Protein AF-A0A946EB44-F1 (afdb_monomer)

Foldseek 3Di:
DQDPAAQEEEEAAQVCVVLVVVCVVCVVPSSHDGYYDNDPVRCVVPCPDDHPYYHYDPPGD

Sequence (61 aa):
MAIKDKFKVVFLDEDGFYGSIFKERLDSDLAIDVVNYHSGLALIEKLHEVPDVLVVNQSIP

Secondary structure (DSSP, 8-state):
---SS-EEEEEE-TTSHHHHHHHHHHTT-TTEEEEEESSHHHHHHH--S--SEEEE-TT--

Solvent-accessible surface area (backbone atoms only — not comparable to full-atom values): 3744 Å² total; per-residue (Å²): 134,84,76,87,78,50,55,33,35,36,29,39,32,66,84,37,59,68,43,48,56,51,36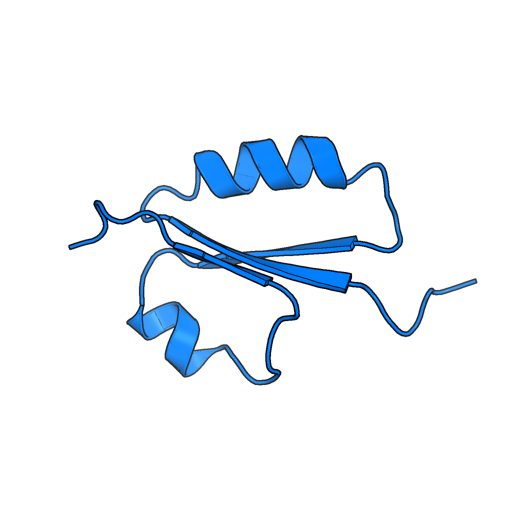,67,71,42,62,82,41,82,52,50,41,73,46,70,29,55,40,72,65,60,38,66,78,64,58,86,63,88,58,82,39,79,47,71,52,85,84,60,130

Nearest PDB structures (foldseek):
  6is2-assembly1_A  TM=7.835E-01  e=4.119E-01  Staphylococcus aureus RF122
  3bre-assembly1_B  TM=7.744E-01  e=8.137E-01  Pseudomonas aeruginosa PAO1
  3i5a-assembly1_A  TM=7.639E-01  e=1.403E+00  Pseudomonas syringae pv. tomato str. DC3000
  3c97-assembly1_A-2  TM=7.423E-01  e=2.589E+00  Aspergillus oryzae RIB40
  3od1-assembly1_B  TM=5.707E-01  e=1.403E+00  Halalkalibacterium halodurans

pLDDT: mean 81.82, std 8.43, range [49.12, 90.44]

Mean predicted aligned error: 5.73 Å

Radius of gyration: 11.79 Å; Cα contacts (8 Å, |Δi|>4): 88; chains: 1; bounding box: 20×22×37 Å

Structure (mmCIF, N/CA/C/O backbone):
data_AF-A0A946EB44-F1
#
_entry.id   AF-A0A946EB44-F1
#
loop_
_atom_site.group_PDB
_atom_site.id
_atom_site.type_symbol
_atom_site.label_atom_id
_atom_site.label_alt_id
_atom_site.label_comp_id
_atom_site.label_asym_id
_atom_site.label_entity_id
_atom_site.label_seq_id
_atom_site.pdbx_PDB_ins_code
_atom_site.Cartn_x
_atom_site.Cartn_y
_atom_site.Cartn_z
_atom_site.occupancy
_atom_site.B_iso_or_equiv
_atom_site.auth_seq_id
_atom_site.auth_comp_id
_atom_site.auth_asym_id
_atom_site.auth_atom_id
_atom_site.pdbx_PDB_model_num
ATOM 1 N N . MET A 1 1 ? -8.263 9.039 22.478 1.00 49.12 1 MET A N 1
ATOM 2 C CA . MET A 1 1 ? -8.598 7.600 22.415 1.00 49.12 1 MET A CA 1
ATOM 3 C C . MET A 1 1 ? -7.930 7.073 21.154 1.00 49.12 1 MET A C 1
ATOM 5 O O . MET A 1 1 ? -8.251 7.576 20.089 1.00 49.12 1 MET A O 1
ATOM 9 N N . ALA A 1 2 ? -6.901 6.230 21.266 1.00 56.97 2 ALA A N 1
ATOM 10 C CA . ALA A 1 2 ? -6.190 5.724 20.090 1.00 56.97 2 ALA A CA 1
ATOM 11 C C . ALA A 1 2 ? -7.002 4.575 19.480 1.00 56.97 2 ALA A C 1
ATOM 13 O O . ALA A 1 2 ? -7.300 3.606 20.178 1.00 56.97 2 ALA A O 1
ATOM 14 N N . ILE A 1 3 ? -7.397 4.714 18.214 1.00 63.47 3 ILE A N 1
ATOM 15 C CA . ILE A 1 3 ? -8.044 3.644 17.451 1.00 63.47 3 ILE A CA 1
ATOM 16 C C . ILE A 1 3 ? -6.986 2.552 17.254 1.00 63.47 3 ILE A C 1
ATOM 18 O O . ILE A 1 3 ? -5.936 2.818 16.673 1.00 63.47 3 ILE A O 1
ATOM 22 N N . LYS A 1 4 ? -7.218 1.369 17.836 1.00 65.25 4 LYS A N 1
ATOM 23 C CA . LYS A 1 4 ? -6.267 0.242 17.814 1.00 65.25 4 LYS A CA 1
ATOM 24 C C . LYS A 1 4 ? -6.310 -0.562 16.512 1.00 65.25 4 LYS A C 1
ATOM 26 O O . LYS A 1 4 ? -5.288 -1.130 16.163 1.00 65.25 4 LYS A O 1
ATOM 31 N N . ASP A 1 5 ? -7.448 -0.565 15.823 1.00 75.31 5 ASP A N 1
ATOM 32 C CA . ASP A 1 5 ? -7.640 -1.207 14.520 1.00 75.31 5 ASP A CA 1
ATOM 33 C C . ASP A 1 5 ? -7.912 -0.125 13.483 1.00 75.31 5 ASP A C 1
ATOM 35 O O . ASP A 1 5 ? -9.011 0.432 13.428 1.00 75.31 5 ASP A O 1
ATOM 39 N N . LYS A 1 6 ? -6.882 0.223 12.714 1.00 84.25 6 LYS A N 1
ATOM 40 C CA . LYS A 1 6 ? -7.031 1.105 11.561 1.00 84.25 6 LYS A CA 1
ATOM 41 C C . LYS A 1 6 ? -7.164 0.257 10.305 1.00 84.25 6 LYS A C 1
ATOM 43 O O . LYS A 1 6 ? -6.397 -0.681 10.124 1.00 84.25 6 LYS A O 1
ATOM 48 N N . PHE A 1 7 ? -8.096 0.628 9.437 1.00 88.12 7 PHE A N 1
ATOM 49 C CA . PHE A 1 7 ? -8.241 0.047 8.112 1.00 88.12 7 PHE A CA 1
ATOM 50 C C . PHE A 1 7 ? -6.998 0.372 7.280 1.00 88.12 7 PHE 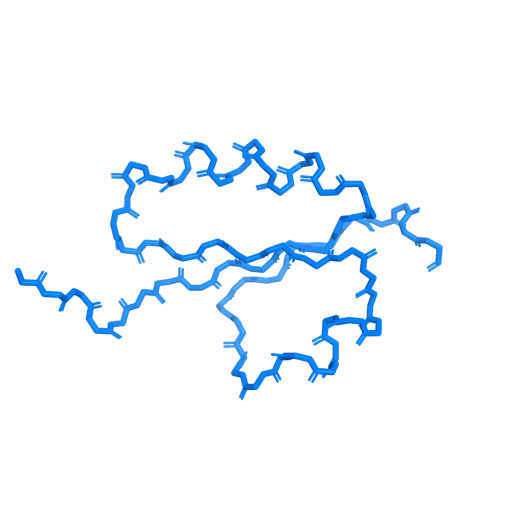A C 1
ATOM 52 O O . PHE A 1 7 ? -6.705 1.544 7.019 1.00 88.12 7 PHE A O 1
ATOM 59 N N . LYS A 1 8 ? -6.241 -0.656 6.904 1.00 88.88 8 LYS A N 1
ATOM 60 C CA . LYS A 1 8 ? -4.905 -0.511 6.327 1.00 88.88 8 LYS A CA 1
ATOM 61 C C . LYS A 1 8 ? -4.970 -0.592 4.809 1.00 88.88 8 LYS A C 1
ATOM 63 O O . LYS A 1 8 ? -5.256 -1.643 4.233 1.00 88.88 8 LYS A O 1
ATOM 68 N N . VAL A 1 9 ? -4.650 0.520 4.157 1.00 89.44 9 VAL A N 1
ATOM 69 C CA . VAL A 1 9 ? -4.580 0.627 2.699 1.00 89.44 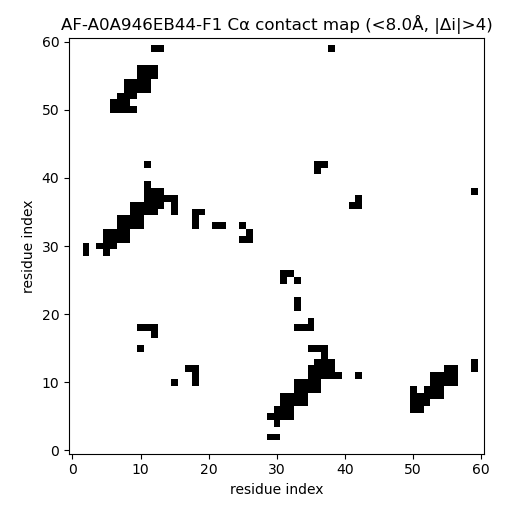9 VAL A CA 1
ATOM 70 C C . VAL A 1 9 ? -3.124 0.750 2.280 1.00 89.44 9 VAL A C 1
ATOM 72 O O . VAL A 1 9 ? -2.408 1.655 2.709 1.00 89.44 9 VAL A O 1
ATOM 75 N N . VAL A 1 10 ? -2.684 -0.156 1.415 1.00 90.25 10 VAL A N 1
ATOM 76 C CA . VAL A 1 10 ? -1.330 -0.147 0.870 1.00 90.25 10 VAL A CA 1
ATOM 77 C C . VAL A 1 10 ? -1.3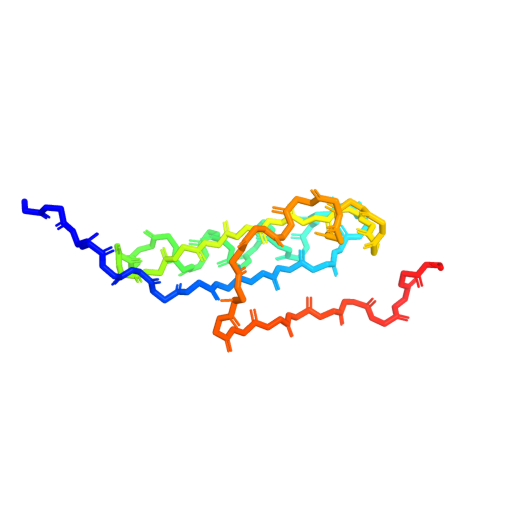71 0.224 -0.604 1.00 90.25 10 VAL A C 1
ATOM 79 O O . VAL A 1 10 ? -2.079 -0.413 -1.382 1.00 90.25 10 VAL A O 1
ATOM 82 N N . PHE A 1 11 ? -0.581 1.220 -0.994 1.00 89.81 11 PHE A N 1
ATOM 83 C CA . PHE A 1 11 ? -0.367 1.583 -2.390 1.00 89.81 11 PHE A CA 1
ATOM 84 C C . PHE A 1 11 ? 1.020 1.145 -2.846 1.00 89.81 11 PHE A C 1
ATOM 86 O O . PHE A 1 11 ? 2.026 1.449 -2.203 1.00 89.81 11 PHE A O 1
ATOM 93 N N . LEU A 1 12 ? 1.061 0.460 -3.984 1.00 88.88 12 LEU A N 1
ATOM 94 C CA . LEU A 1 12 ? 2.271 0.195 -4.740 1.00 88.88 12 LEU A CA 1
ATOM 95 C C . LEU A 1 12 ? 2.309 1.164 -5.924 1.00 88.88 12 LEU A C 1
ATOM 97 O O . LEU A 1 12 ? 1.510 1.033 -6.853 1.00 88.88 12 LEU A O 1
ATOM 101 N N . ASP A 1 13 ? 3.205 2.143 -5.860 1.00 86.56 13 ASP A N 1
ATOM 102 C CA . ASP A 1 13 ? 3.370 3.189 -6.869 1.00 86.56 13 ASP A CA 1
ATOM 103 C C . ASP A 1 13 ? 4.830 3.649 -6.898 1.00 86.56 13 ASP A C 1
ATOM 105 O O . ASP A 1 13 ? 5.354 4.050 -5.860 1.00 86.56 13 ASP A O 1
ATOM 109 N N . GLU A 1 14 ? 5.477 3.593 -8.063 1.00 82.12 14 GLU A N 1
ATOM 110 C CA . GLU A 1 14 ? 6.922 3.832 -8.219 1.00 82.12 14 GLU A CA 1
ATOM 111 C C . GLU A 1 14 ? 7.341 5.211 -7.690 1.00 82.12 14 GLU A C 1
ATOM 113 O O . GLU A 1 14 ? 8.243 5.318 -6.859 1.00 82.12 14 GLU A O 1
ATOM 118 N N . ASP A 1 15 ? 6.606 6.253 -8.080 1.00 83.81 15 ASP A N 1
ATOM 119 C CA . ASP A 1 15 ? 6.895 7.638 -7.696 1.00 83.81 15 ASP A CA 1
ATOM 120 C C . ASP A 1 15 ? 6.178 8.069 -6.403 1.00 83.81 15 ASP A C 1
ATOM 122 O O . ASP A 1 15 ? 6.357 9.189 -5.919 1.00 83.81 15 ASP A O 1
ATOM 126 N N . GLY A 1 16 ? 5.312 7.211 -5.850 1.00 81.12 16 GLY A N 1
ATOM 127 C CA . GLY A 1 16 ? 4.477 7.509 -4.681 1.00 81.12 16 GLY A CA 1
ATOM 128 C C . GLY A 1 16 ? 3.466 8.650 -4.880 1.00 81.12 16 GLY A C 1
ATOM 129 O O . GLY A 1 16 ? 2.812 9.062 -3.914 1.00 81.12 16 GLY A O 1
ATOM 130 N N . PHE A 1 17 ? 3.318 9.165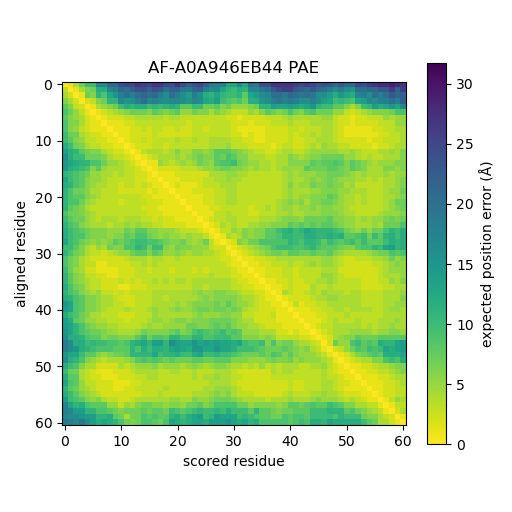 -6.104 1.00 84.81 17 PHE A N 1
ATOM 131 C CA . PHE A 1 17 ? 2.452 10.292 -6.435 1.00 84.81 17 PHE A CA 1
ATOM 132 C C . PHE A 1 17 ? 0.984 9.973 -6.149 1.00 84.81 17 PHE A C 1
ATOM 134 O O . PHE A 1 17 ? 0.326 10.703 -5.403 1.00 84.81 17 PHE A O 1
ATOM 141 N N . TYR A 1 18 ? 0.470 8.853 -6.658 1.00 82.12 18 TYR A N 1
ATOM 142 C CA . TYR A 1 18 ? -0.922 8.477 -6.420 1.00 82.12 18 TYR A CA 1
ATOM 143 C C . TYR A 1 18 ? -1.154 8.185 -4.941 1.00 82.12 18 TYR A C 1
ATOM 145 O O . TYR A 1 18 ? -2.106 8.700 -4.353 1.00 82.12 18 TYR A O 1
ATOM 153 N N . GLY A 1 19 ? -0.233 7.450 -4.314 1.00 83.19 19 GLY A N 1
ATOM 154 C CA . GLY A 1 19 ? -0.277 7.167 -2.881 1.00 83.19 19 GLY A CA 1
ATOM 155 C C . GLY A 1 19 ? -0.340 8.432 -2.015 1.00 83.19 19 GLY A C 1
ATOM 156 O O . GLY A 1 19 ? -1.017 8.445 -0.988 1.00 83.19 19 GLY A O 1
ATOM 157 N N . SER A 1 20 ? 0.320 9.521 -2.425 1.00 84.88 20 SER A N 1
ATOM 158 C CA . SER A 1 20 ? 0.275 10.805 -1.711 1.00 84.88 20 SER A CA 1
ATOM 159 C C . SER A 1 20 ? -1.088 11.502 -1.816 1.00 84.88 20 SER A C 1
ATOM 161 O O . SER A 1 20 ? -1.611 11.966 -0.804 1.00 84.88 20 SER A O 1
ATOM 163 N N . ILE A 1 21 ? -1.720 11.472 -2.996 1.00 87.50 21 ILE A N 1
ATOM 164 C CA . ILE A 1 21 ? -3.070 12.014 -3.225 1.00 87.50 21 ILE A CA 1
ATOM 165 C C . ILE A 1 21 ? -4.117 11.248 -2.408 1.00 87.50 21 ILE A C 1
ATOM 167 O O . ILE A 1 21 ? -5.030 11.845 -1.833 1.00 87.50 21 ILE A O 1
ATOM 171 N N . PHE A 1 22 ? -4.017 9.916 -2.373 1.00 84.00 22 PHE A N 1
ATOM 172 C CA . PHE A 1 22 ? -4.928 9.090 -1.582 1.00 84.00 22 PHE A CA 1
ATOM 173 C C . PHE A 1 22 ? -4.719 9.302 -0.092 1.00 84.00 22 PHE A C 1
ATOM 1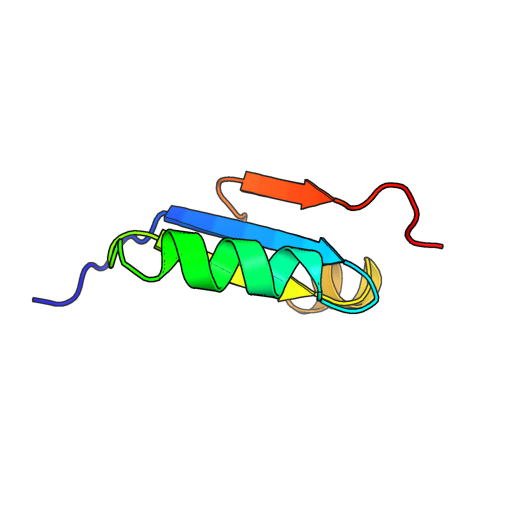75 O O . PHE A 1 22 ? -5.701 9.439 0.633 1.00 84.00 22 PHE A O 1
ATOM 182 N N . LYS A 1 23 ? -3.463 9.394 0.356 1.00 86.25 23 LYS A N 1
ATOM 183 C CA . LYS A 1 23 ? -3.162 9.711 1.746 1.00 86.25 23 LYS A CA 1
ATOM 184 C C . LYS A 1 23 ? -3.777 11.045 2.148 1.00 86.25 23 LYS A C 1
ATOM 186 O O . LYS A 1 23 ? -4.528 11.056 3.105 1.00 86.25 23 LYS A O 1
ATOM 191 N N . GLU A 1 24 ? -3.565 12.122 1.391 1.00 88.56 24 GLU A N 1
ATOM 192 C CA . GLU A 1 24 ? -4.149 13.441 1.689 1.00 88.56 24 GLU A CA 1
ATOM 193 C C . GLU A 1 24 ? -5.684 13.397 1.791 1.00 88.56 24 GLU A C 1
ATOM 195 O O . GLU A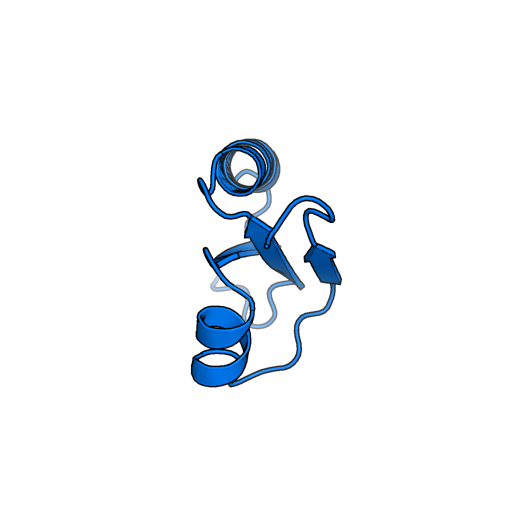 1 24 ? -6.270 13.954 2.718 1.00 88.56 24 GLU A O 1
ATOM 200 N N . ARG A 1 25 ? -6.349 12.687 0.870 1.00 85.62 25 ARG A N 1
ATOM 201 C CA . ARG A 1 25 ? -7.814 12.539 0.886 1.00 85.62 25 ARG A CA 1
ATOM 202 C C . ARG A 1 25 ? -8.334 11.705 2.055 1.00 85.62 25 ARG A C 1
ATOM 204 O O . ARG A 1 25 ? -9.445 11.956 2.514 1.00 85.62 25 ARG A O 1
ATOM 211 N N . LEU A 1 26 ? -7.571 10.707 2.494 1.00 83.75 26 LEU A N 1
ATOM 212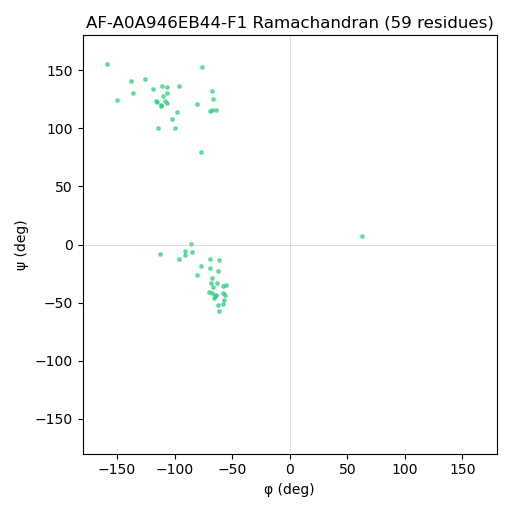 C CA . LEU A 1 26 ? -7.973 9.764 3.538 1.00 83.75 26 LEU A CA 1
ATOM 213 C C . LEU A 1 26 ? -7.460 10.161 4.932 1.00 83.75 26 LEU A C 1
ATOM 215 O O . LEU A 1 26 ? -7.977 9.649 5.916 1.00 83.75 26 LEU A O 1
ATOM 219 N N . ASP A 1 27 ? -6.527 11.114 5.041 1.00 79.12 27 ASP A N 1
ATOM 220 C CA . ASP A 1 27 ? -5.919 11.563 6.309 1.00 79.12 27 ASP A CA 1
ATOM 221 C C . ASP A 1 27 ? -6.941 12.185 7.276 1.00 79.12 27 ASP A C 1
ATOM 223 O O . ASP A 1 27 ? -6.748 12.208 8.490 1.00 79.12 27 ASP A O 1
ATOM 227 N N . SER A 1 28 ? -8.066 12.667 6.737 1.00 79.06 28 SER A N 1
ATOM 228 C CA . SER A 1 28 ? -9.187 13.179 7.536 1.00 79.06 28 SER A CA 1
ATOM 229 C C . SER A 1 28 ? -9.919 12.079 8.316 1.00 79.06 28 SER A C 1
ATOM 231 O O . SER A 1 28 ? -10.611 12.384 9.289 1.00 79.06 28 SER A O 1
ATOM 233 N N . ASP A 1 29 ? -9.772 10.814 7.913 1.00 81.38 29 ASP A N 1
ATOM 234 C CA . ASP A 1 29 ? -10.328 9.664 8.615 1.00 81.38 29 ASP A CA 1
ATOM 235 C C . ASP A 1 29 ? -9.246 8.991 9.469 1.00 81.38 29 ASP A C 1
ATOM 237 O O . ASP A 1 29 ? -8.425 8.203 9.002 1.00 81.38 29 ASP A O 1
ATOM 241 N N . LEU A 1 30 ? -9.264 9.283 10.772 1.00 76.50 30 LEU A N 1
ATOM 242 C CA . LEU A 1 30 ? -8.312 8.735 11.744 1.00 76.50 30 LEU A CA 1
ATOM 243 C C . LEU A 1 30 ? -8.363 7.200 11.860 1.00 76.50 30 LEU A C 1
ATOM 245 O O . LEU A 1 30 ? -7.465 6.616 12.481 1.00 76.50 30 LEU A O 1
ATOM 249 N N . ALA A 1 31 ? -9.400 6.559 11.310 1.00 85.19 31 ALA A N 1
ATOM 250 C CA . ALA A 1 31 ? -9.541 5.113 11.258 1.00 85.19 31 ALA A CA 1
ATOM 251 C C . ALA A 1 31 ? -8.824 4.476 10.059 1.00 85.19 31 ALA A C 1
ATOM 253 O O . ALA A 1 31 ? -8.759 3.253 10.009 1.00 85.19 31 ALA A O 1
ATOM 254 N N . ILE A 1 32 ? -8.273 5.253 9.122 1.00 86.88 32 ILE A N 1
ATOM 255 C CA . ILE A 1 32 ? -7.564 4.734 7.949 1.00 86.88 32 ILE A CA 1
ATOM 256 C C . ILE A 1 32 ? -6.057 4.954 8.121 1.00 86.88 32 ILE A C 1
ATOM 258 O O . ILE A 1 32 ? -5.605 6.016 8.552 1.00 86.88 32 ILE A O 1
ATOM 262 N N . ASP A 1 33 ? -5.267 3.932 7.805 1.00 87.06 33 ASP A N 1
ATOM 263 C CA . ASP A 1 33 ? -3.812 4.029 7.705 1.00 87.06 33 ASP A CA 1
ATOM 264 C C . ASP A 1 33 ? -3.381 3.762 6.263 1.00 87.06 33 ASP A C 1
ATOM 266 O O . ASP A 1 33 ? -3.691 2.712 5.698 1.00 87.06 33 ASP A O 1
ATOM 270 N N . VAL A 1 34 ? -2.684 4.726 5.659 1.00 87.50 34 VAL A N 1
ATOM 271 C CA . VAL A 1 34 ? -2.235 4.652 4.264 1.00 87.50 34 VAL A CA 1
ATOM 272 C C . VAL A 1 34 ? -0.718 4.534 4.217 1.00 87.50 34 VAL A C 1
ATOM 274 O O . VAL A 1 34 ? 0.008 5.437 4.652 1.00 87.50 34 VAL A O 1
ATOM 277 N N . VAL A 1 35 ? -0.240 3.438 3.630 1.00 87.81 35 VAL A N 1
ATOM 278 C CA . VAL A 1 35 ? 1.186 3.137 3.464 1.00 87.81 35 VAL A CA 1
ATOM 279 C C . VAL A 1 35 ? 1.524 3.039 1.981 1.00 87.81 35 VAL A C 1
ATOM 281 O O . VAL A 1 35 ? 0.837 2.359 1.225 1.00 87.81 35 VAL A O 1
ATOM 284 N N . ASN A 1 36 ? 2.614 3.687 1.572 1.00 88.56 36 ASN A N 1
ATOM 285 C CA . ASN A 1 36 ? 3.084 3.678 0.189 1.00 88.56 36 ASN A CA 1
ATOM 286 C C . ASN A 1 36 ? 4.395 2.892 0.076 1.00 88.56 36 ASN A C 1
ATOM 288 O O . ASN A 1 36 ? 5.307 3.077 0.887 1.00 88.56 36 ASN A O 1
ATOM 292 N N . TYR A 1 37 ? 4.497 2.059 -0.956 1.00 88.06 37 TYR A N 1
ATOM 293 C CA . TYR A 1 37 ? 5.717 1.368 -1.356 1.00 88.06 37 TYR A CA 1
ATOM 294 C C . TYR A 1 37 ? 6.029 1.643 -2.827 1.00 88.06 37 TYR A C 1
ATOM 296 O O . TYR A 1 37 ? 5.139 1.671 -3.670 1.00 88.06 37 TYR A O 1
ATOM 304 N N . HIS A 1 38 ? 7.318 1.784 -3.118 1.00 86.25 38 HIS A N 1
ATOM 305 C CA . HIS A 1 38 ? 7.838 2.190 -4.429 1.00 86.25 38 HIS A CA 1
ATOM 306 C C . HIS A 1 38 ? 8.142 1.004 -5.358 1.00 86.25 38 HIS A C 1
ATOM 308 O O . HIS A 1 38 ? 8.485 1.187 -6.517 1.00 86.25 38 HIS A O 1
ATOM 314 N N . SER A 1 39 ? 8.087 -0.230 -4.849 1.00 84.75 39 SER A N 1
ATOM 315 C CA . SER A 1 39 ? 8.345 -1.438 -5.636 1.00 84.75 39 SER A CA 1
ATOM 316 C C . SER A 1 39 ? 7.729 -2.674 -4.988 1.00 84.75 39 SER A C 1
ATOM 318 O O . SER A 1 39 ? 7.560 -2.730 -3.765 1.00 84.75 39 SER A O 1
ATOM 320 N N . GLY A 1 40 ? 7.439 -3.696 -5.801 1.00 82.94 40 GLY A N 1
ATOM 321 C CA . GLY A 1 40 ? 6.925 -4.980 -5.312 1.00 82.94 40 GLY A CA 1
ATOM 322 C C . GLY A 1 40 ? 7.863 -5.656 -4.308 1.00 82.94 40 GLY A C 1
ATOM 323 O O . GLY A 1 40 ? 7.402 -6.233 -3.328 1.00 82.94 40 GLY A O 1
ATOM 324 N N . LEU A 1 41 ? 9.182 -5.521 -4.488 1.00 85.69 41 LEU A N 1
ATOM 325 C CA . LEU A 1 41 ? 10.162 -6.043 -3.534 1.00 85.69 41 LEU A CA 1
ATOM 326 C C . LEU A 1 41 ? 10.073 -5.320 -2.182 1.00 85.69 41 LEU A C 1
ATOM 328 O O . LEU A 1 41 ? 9.999 -5.975 -1.146 1.00 85.69 41 LEU A O 1
ATOM 332 N N . ALA A 1 42 ? 10.002 -3.984 -2.189 1.00 83.94 42 ALA A N 1
ATOM 333 C CA . ALA A 1 42 ? 9.881 -3.194 -0.964 1.00 83.94 42 ALA A CA 1
ATOM 334 C C . ALA A 1 42 ? 8.578 -3.486 -0.207 1.00 83.94 42 ALA A C 1
ATOM 336 O O . ALA A 1 42 ? 8.565 -3.437 1.023 1.00 83.94 42 ALA A O 1
ATOM 33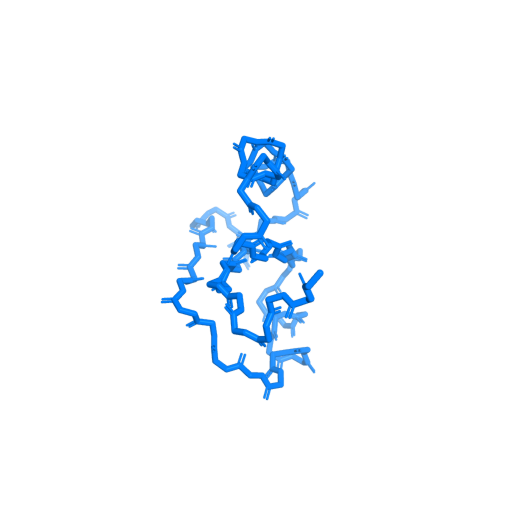7 N N . LEU A 1 43 ? 7.502 -3.797 -0.938 1.00 84.56 43 LEU A N 1
ATOM 338 C CA . LEU A 1 43 ? 6.259 -4.304 -0.368 1.00 84.56 43 LEU A CA 1
ATOM 339 C C . LEU A 1 43 ? 6.510 -5.643 0.335 1.00 84.56 43 LEU A C 1
ATOM 341 O O . LEU A 1 43 ? 6.272 -5.739 1.531 1.00 84.56 43 LEU A O 1
ATOM 345 N N . ILE A 1 44 ? 7.038 -6.651 -0.366 1.00 84.00 44 ILE A N 1
ATOM 346 C CA . ILE A 1 44 ? 7.254 -8.002 0.187 1.00 84.00 44 ILE A CA 1
ATOM 347 C C . ILE A 1 44 ? 8.159 -7.979 1.427 1.00 84.00 44 ILE A C 1
ATOM 349 O O . ILE A 1 44 ? 7.867 -8.659 2.407 1.00 84.00 44 ILE A O 1
ATOM 353 N N . GLU A 1 45 ? 9.230 -7.185 1.416 1.00 82.62 45 GLU A N 1
ATOM 354 C CA . GLU A 1 45 ? 10.180 -7.102 2.535 1.00 82.62 45 GLU A CA 1
ATOM 355 C C . GLU A 1 45 ? 9.586 -6.474 3.802 1.00 82.62 45 GLU A C 1
ATOM 357 O O . GLU A 1 45 ? 10.035 -6.775 4.908 1.00 82.62 45 GLU A O 1
ATOM 362 N N . LYS A 1 46 ? 8.605 -5.578 3.652 1.00 75.56 46 LYS A N 1
ATOM 363 C CA . LYS A 1 46 ? 8.076 -4.750 4.747 1.00 75.56 46 LYS A CA 1
ATOM 364 C C . LYS A 1 46 ? 6.635 -5.079 5.122 1.00 75.56 46 LYS A C 1
ATOM 366 O O . LYS A 1 46 ? 6.134 -4.543 6.114 1.00 75.56 46 LYS A O 1
ATOM 371 N N . LEU A 1 47 ? 5.959 -5.929 4.351 1.00 73.12 47 LEU A N 1
ATOM 372 C CA . LEU A 1 47 ? 4.598 -6.360 4.632 1.00 73.12 47 LEU A CA 1
ATOM 373 C C . LEU A 1 47 ? 4.609 -7.407 5.755 1.00 73.12 47 LEU A C 1
ATOM 375 O O . LEU A 1 47 ? 4.537 -8.609 5.525 1.00 73.12 47 LEU A O 1
ATOM 379 N N . HIS A 1 48 ? 4.718 -6.931 6.995 1.00 68.69 48 HIS A N 1
ATOM 380 C CA . HIS A 1 48 ? 4.634 -7.775 8.192 1.00 68.69 48 HIS A CA 1
ATOM 381 C C . HIS A 1 48 ? 3.191 -8.171 8.547 1.00 68.69 48 HIS A C 1
ATOM 383 O O . HIS A 1 48 ? 2.982 -9.133 9.280 1.00 68.69 48 HIS A O 1
ATOM 389 N N . GLU A 1 49 ? 2.204 -7.446 8.016 1.00 70.94 49 GLU A N 1
ATOM 390 C CA . GLU A 1 49 ? 0.774 -7.669 8.236 1.00 70.94 49 GLU A CA 1
ATOM 391 C C . GLU A 1 49 ? 0.019 -7.518 6.917 1.00 70.94 49 GLU A C 1
ATOM 393 O O . GLU A 1 49 ? 0.320 -6.616 6.131 1.00 70.94 49 GLU A O 1
ATOM 398 N N . VAL A 1 50 ? -0.975 -8.380 6.698 1.00 81.75 50 VAL A N 1
ATOM 399 C CA . VAL A 1 50 ? -1.823 -8.360 5.501 1.00 81.75 50 VAL A CA 1
ATOM 400 C C . VAL A 1 50 ? -2.664 -7.076 5.503 1.00 81.75 50 VAL A C 1
ATOM 402 O O . VAL A 1 50 ? -3.341 -6.818 6.496 1.00 81.75 50 VAL A O 1
ATOM 405 N N . PRO A 1 51 ? -2.624 -6.256 4.438 1.00 87.62 51 PRO A N 1
ATOM 406 C CA . PRO A 1 51 ? -3.455 -5.066 4.348 1.00 87.62 51 PRO A CA 1
ATOM 407 C C . PRO A 1 51 ? -4.896 -5.449 4.013 1.00 87.62 51 PRO A C 1
ATOM 409 O O . PRO A 1 51 ? -5.130 -6.445 3.326 1.00 87.62 51 PRO A O 1
ATOM 412 N N . ASP A 1 52 ? -5.854 -4.625 4.431 1.00 90.44 52 ASP A N 1
ATOM 413 C CA . ASP A 1 52 ? -7.258 -4.802 4.048 1.00 90.44 52 ASP A CA 1
ATOM 414 C C . ASP A 1 52 ? -7.452 -4.558 2.547 1.00 90.44 52 ASP A C 1
ATOM 416 O O . ASP A 1 52 ? -8.235 -5.238 1.882 1.00 90.44 52 ASP A O 1
ATOM 420 N N . VAL A 1 53 ? -6.713 -3.585 2.003 1.00 90.25 53 VAL A N 1
ATOM 421 C CA . VAL A 1 53 ? -6.729 -3.237 0.580 1.00 90.25 53 VAL A CA 1
ATOM 422 C C . VAL A 1 53 ? -5.308 -3.020 0.077 1.00 90.25 53 VAL A C 1
ATOM 424 O O . VAL A 1 53 ? -4.543 -2.239 0.643 1.00 90.25 53 VAL A O 1
ATOM 427 N N . LEU A 1 54 ? -4.982 -3.674 -1.038 1.00 89.44 54 LEU A N 1
ATOM 428 C CA . LEU A 1 54 ? -3.767 -3.433 -1.810 1.00 89.44 54 LEU A CA 1
ATOM 429 C C . LEU A 1 54 ? -4.140 -2.808 -3.158 1.00 89.44 54 LEU A C 1
ATOM 431 O O . LEU A 1 54 ? -4.842 -3.420 -3.962 1.00 89.44 54 LEU A O 1
ATOM 435 N N . VAL A 1 55 ? -3.645 -1.600 -3.408 1.00 88.12 55 VAL A N 1
ATOM 436 C CA . VAL A 1 55 ? -3.798 -0.889 -4.679 1.00 88.12 55 VAL A CA 1
ATOM 437 C C . VAL A 1 55 ? -2.465 -0.918 -5.410 1.00 88.12 55 VAL A C 1
ATOM 439 O O . VAL A 1 55 ? -1.460 -0.440 -4.893 1.00 88.12 55 VAL A O 1
ATOM 442 N N . VAL A 1 56 ? -2.452 -1.476 -6.618 1.00 87.12 56 VAL A N 1
ATOM 443 C CA . VAL A 1 56 ? -1.234 -1.634 -7.420 1.00 87.12 56 VAL A CA 1
ATOM 444 C C . VAL A 1 56 ? -1.342 -0.813 -8.693 1.00 87.12 56 VAL A C 1
ATOM 446 O O . VAL A 1 56 ? -2.264 -1.014 -9.486 1.00 87.12 56 VAL A O 1
ATOM 449 N N . ASN A 1 57 ? -0.385 0.087 -8.906 1.00 83.56 57 ASN A N 1
ATOM 450 C CA . ASN A 1 57 ? -0.192 0.721 -10.200 1.00 83.56 57 ASN A CA 1
ATOM 451 C C . ASN A 1 57 ? 0.333 -0.335 -11.197 1.00 83.56 57 ASN A C 1
ATOM 453 O O . ASN A 1 57 ? 1.422 -0.875 -11.032 1.00 83.56 57 ASN A O 1
ATOM 457 N N . GLN A 1 58 ? -0.453 -0.667 -12.225 1.00 75.44 58 GLN A N 1
ATOM 458 C CA . GLN A 1 58 ? -0.098 -1.718 -13.196 1.00 75.44 58 GLN A CA 1
ATOM 459 C C . GLN A 1 58 ? 1.082 -1.350 -14.103 1.00 75.44 58 GLN A C 1
ATOM 461 O O . GLN A 1 58 ? 1.602 -2.214 -14.801 1.00 75.44 58 GLN A O 1
ATOM 466 N N . SER A 1 59 ? 1.488 -0.081 -14.104 1.00 77.62 59 SER A N 1
ATOM 467 C CA . SER A 1 59 ? 2.609 0.415 -14.903 1.00 77.62 59 SER A CA 1
ATOM 468 C C . SER A 1 59 ? 3.965 0.236 -14.217 1.00 77.62 59 SER A C 1
ATOM 470 O O . SER A 1 59 ? 4.970 0.655 -14.783 1.00 77.62 59 SER A O 1
ATOM 472 N N . ILE A 1 60 ? 3.998 -0.332 -13.007 1.00 69.75 60 ILE A N 1
ATOM 473 C CA . ILE A 1 60 ? 5.248 -0.600 -12.291 1.00 69.75 60 ILE A CA 1
ATOM 474 C C . ILE A 1 60 ? 6.027 -1.690 -13.052 1.00 69.75 60 ILE A C 1
ATOM 476 O O . ILE A 1 60 ? 5.412 -2.697 -13.421 1.00 69.75 60 ILE A O 1
ATOM 480 N N . PRO A 1 61 ? 7.334 -1.490 -13.303 1.00 65.88 61 PRO A N 1
ATOM 481 C CA . PRO A 1 61 ? 8.171 -2.431 -14.049 1.00 65.88 61 PRO A CA 1
ATOM 482 C C . PRO A 1 61 ? 8.324 -3.811 -13.394 1.00 65.88 61 PRO A C 1
ATOM 484 O O . PRO A 1 61 ? 8.240 -3.922 -12.147 1.00 65.88 61 PRO A O 1
#